Protein AF-A0A6B3EB24-F1 (afdb_monomer)

pLDDT: mean 87.3, std 10.29, range [50.31, 97.0]

Structure (mmCIF, N/CA/C/O backbone):
data_AF-A0A6B3EB24-F1
#
_entry.id   AF-A0A6B3EB24-F1
#
loop_
_atom_site.group_PDB
_atom_site.id
_atom_site.type_symbol
_atom_site.label_atom_id
_atom_site.label_alt_id
_atom_site.label_comp_id
_atom_site.label_asym_id
_atom_site.label_entity_id
_atom_site.label_seq_id
_atom_site.pdbx_PDB_ins_code
_atom_site.Cartn_x
_atom_site.Cartn_y
_atom_site.Cartn_z
_atom_site.occupancy
_atom_site.B_iso_or_equiv
_atom_site.auth_seq_id
_atom_site.auth_comp_id
_atom_site.auth_asym_id
_atom_site.auth_atom_id
_atom_site.pdbx_PDB_model_num
ATOM 1 N N . GLN A 1 1 ? 2.441 -6.081 -10.876 1.00 77.69 1 GLN A N 1
ATOM 2 C CA . GLN A 1 1 ? 2.947 -5.232 -9.780 1.00 77.69 1 GLN A CA 1
ATOM 3 C C . GLN A 1 1 ? 2.149 -5.511 -8.526 1.00 77.69 1 GLN A C 1
ATOM 5 O O . GLN A 1 1 ? 0.971 -5.849 -8.638 1.00 77.69 1 GLN A O 1
ATOM 10 N N . VAL A 1 2 ? 2.792 -5.452 -7.362 1.00 84.06 2 VAL A N 1
ATOM 11 C CA . VAL A 1 2 ? 2.120 -5.688 -6.076 1.00 84.06 2 VAL A CA 1
ATOM 12 C C . VAL A 1 2 ? 1.268 -4.463 -5.757 1.00 84.06 2 VAL A C 1
ATOM 14 O O . VAL A 1 2 ? 1.704 -3.340 -5.985 1.00 84.06 2 VAL A O 1
ATOM 17 N N . LYS A 1 3 ? 0.039 -4.656 -5.273 1.00 87.56 3 LYS A N 1
ATOM 18 C CA . LYS A 1 3 ? -0.848 -3.541 -4.916 1.00 87.56 3 LYS A CA 1
ATOM 19 C C . LYS A 1 3 ? -0.755 -3.236 -3.417 1.00 87.56 3 LYS A C 1
ATOM 21 O O . LYS A 1 3 ? -0.634 -4.181 -2.632 1.00 87.56 3 LYS A O 1
ATOM 26 N N . PRO A 1 4 ? -0.846 -1.960 -3.005 1.00 91.38 4 PRO A N 1
ATOM 27 C CA . PRO A 1 4 ? -0.974 -1.604 -1.600 1.00 91.38 4 PRO A CA 1
ATOM 28 C C . PRO A 1 4 ? -2.163 -2.294 -0.927 1.00 91.38 4 PRO A C 1
ATOM 30 O O . PRO A 1 4 ? -3.214 -2.505 -1.529 1.00 91.38 4 PRO A O 1
ATOM 33 N N . PHE A 1 5 ? -1.999 -2.616 0.352 1.00 92.69 5 PHE A N 1
ATOM 34 C CA . PHE A 1 5 ? -3.059 -3.119 1.206 1.00 92.69 5 PHE A CA 1
ATOM 35 C C . PHE A 1 5 ? -4.021 -1.987 1.580 1.00 92.69 5 PHE A C 1
ATOM 37 O O . PHE A 1 5 ? -3.667 -1.062 2.324 1.00 92.69 5 PHE A O 1
ATOM 44 N N . GLU A 1 6 ? -5.256 -2.108 1.107 1.00 92.81 6 GLU A N 1
ATOM 45 C CA . GLU A 1 6 ? -6.362 -1.227 1.466 1.00 92.81 6 GLU A CA 1
ATOM 46 C C . GLU A 1 6 ? -7.229 -1.861 2.556 1.00 92.81 6 GLU A C 1
ATOM 48 O O . GLU A 1 6 ? -7.486 -3.067 2.567 1.00 92.81 6 GLU A O 1
ATOM 53 N N . ILE A 1 7 ? -7.681 -1.030 3.494 1.00 92.50 7 ILE A N 1
ATOM 54 C CA . ILE A 1 7 ? -8.639 -1.447 4.516 1.00 92.50 7 ILE A CA 1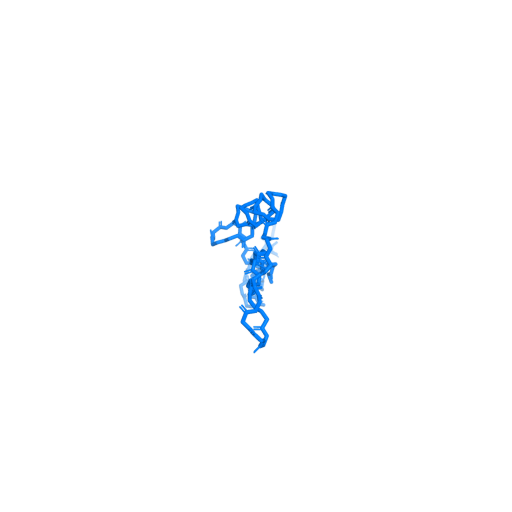
ATOM 55 C C . ILE A 1 7 ? -10.003 -1.521 3.837 1.00 92.50 7 ILE A C 1
ATOM 57 O O . ILE A 1 7 ? -10.524 -0.500 3.394 1.00 92.50 7 ILE A O 1
ATOM 61 N N . GLY A 1 8 ? -10.559 -2.730 3.748 1.00 90.31 8 GLY A N 1
ATOM 62 C CA . GLY A 1 8 ? -11.888 -2.955 3.182 1.00 90.31 8 GLY A CA 1
ATOM 63 C C . GLY A 1 8 ? -13.003 -2.317 4.010 1.00 90.31 8 GLY A C 1
ATOM 64 O O . GLY A 1 8 ? -12.762 -1.727 5.070 1.00 90.31 8 GLY A O 1
ATOM 65 N N . GLU A 1 9 ? -14.242 -2.480 3.555 1.00 91.44 9 GLU A N 1
ATOM 66 C CA . GLU A 1 9 ? -15.404 -1.878 4.204 1.00 91.44 9 GLU A CA 1
ATOM 67 C C . GLU A 1 9 ? -15.470 -2.213 5.701 1.00 91.44 9 GLU A C 1
ATOM 69 O O . GLU A 1 9 ? -15.091 -3.290 6.181 1.00 91.44 9 GLU A O 1
ATOM 74 N N . THR A 1 10 ? -15.868 -1.208 6.474 1.00 92.56 10 THR A N 1
ATOM 75 C CA . THR A 1 10 ? -15.943 -1.296 7.940 1.00 92.56 10 THR A CA 1
ATOM 76 C C . THR A 1 10 ? -17.359 -1.545 8.425 1.00 92.56 10 THR A C 1
ATOM 78 O O . THR A 1 10 ? -17.581 -1.622 9.629 1.00 92.56 10 THR A O 1
ATOM 81 N N . THR A 1 11 ? -18.300 -1.667 7.496 1.00 93.75 11 THR A N 1
ATOM 82 C CA . THR A 1 11 ? -19.722 -1.855 7.748 1.00 93.75 11 THR A CA 1
ATOM 83 C C . THR A 1 11 ? -20.182 -3.068 6.951 1.00 93.75 11 THR A C 1
ATOM 85 O O . THR A 1 11 ? -19.748 -3.224 5.812 1.00 93.75 11 THR A O 1
ATOM 88 N N . ASP A 1 12 ? -20.987 -3.934 7.561 1.00 90.06 12 ASP A N 1
ATOM 89 C CA . ASP A 1 12 ? -21.598 -5.074 6.875 1.00 90.06 12 ASP A CA 1
ATOM 90 C C . ASP A 1 12 ? -22.921 -4.700 6.180 1.00 90.06 12 ASP A C 1
ATOM 92 O O . ASP A 1 12 ? -23.367 -3.551 6.214 1.00 90.06 12 ASP A O 1
ATOM 96 N N . GLU A 1 13 ? -23.563 -5.690 5.563 1.00 90.38 13 GLU A N 1
ATOM 97 C CA . GLU A 1 13 ? -24.836 -5.547 4.841 1.00 90.38 13 GLU A CA 1
ATOM 98 C C . GLU A 1 13 ? -25.990 -5.042 5.728 1.00 90.38 13 GLU A C 1
ATOM 100 O O . GLU A 1 13 ? -26.942 -4.445 5.230 1.00 90.38 13 GLU A O 1
ATOM 105 N N . ASN A 1 14 ? -25.895 -5.235 7.047 1.00 90.88 14 ASN A N 1
ATOM 106 C CA . ASN A 1 14 ? -26.901 -4.824 8.027 1.00 90.88 14 ASN A CA 1
ATOM 107 C C . ASN A 1 14 ? -26.573 -3.467 8.680 1.00 90.88 14 ASN A C 1
ATOM 109 O O . ASN A 1 14 ? -27.276 -3.032 9.594 1.00 90.88 14 ASN A O 1
ATOM 113 N N . GLY A 1 15 ? -25.506 -2.787 8.245 1.00 89.69 15 GLY A N 1
ATOM 114 C CA . GLY A 1 15 ? -25.085 -1.503 8.806 1.00 89.69 15 GLY A CA 1
ATOM 115 C C . GLY A 1 15 ? -24.242 -1.617 10.083 1.00 89.69 15 GLY A C 1
ATOM 116 O O . GLY A 1 15 ? -23.938 -0.595 10.712 1.00 89.69 15 GLY A O 1
ATOM 117 N N . VAL A 1 16 ? -23.843 -2.825 10.492 1.00 91.69 16 VAL A N 1
ATOM 118 C CA . VAL A 1 16 ? -23.068 -3.037 11.720 1.00 91.69 16 VAL A CA 1
ATOM 119 C C . VAL A 1 16 ? -21.601 -2.698 11.471 1.00 91.69 16 VAL A C 1
ATOM 121 O O . VAL A 1 16 ? -20.956 -3.220 10.564 1.00 91.69 16 VAL A O 1
ATOM 124 N N . LYS A 1 17 ? -21.050 -1.805 12.305 1.00 93.25 17 LYS A N 1
ATOM 125 C CA . LYS A 1 17 ? -19.667 -1.324 12.181 1.00 93.25 17 LYS A CA 1
ATOM 126 C C . LYS A 1 17 ? -18.681 -2.219 12.930 1.00 93.25 17 LYS A C 1
ATOM 128 O O . LYS A 1 17 ? -18.779 -2.371 14.149 1.00 93.25 17 LYS A O 1
ATOM 133 N N . ARG A 1 18 ? -17.647 -2.704 12.238 1.00 93.19 18 ARG A N 1
ATOM 134 C CA . ARG A 1 18 ? -16.475 -3.345 12.856 1.00 93.19 18 ARG A CA 1
ATOM 135 C C . ARG A 1 18 ? -15.414 -2.313 13.240 1.00 93.19 18 ARG A C 1
ATOM 137 O O . ARG A 1 18 ? -15.210 -1.305 12.562 1.00 93.19 18 ARG A O 1
ATOM 144 N N . LYS A 1 19 ? -14.668 -2.585 14.314 1.00 92.00 19 LYS A N 1
ATOM 145 C CA . LYS A 1 19 ? -13.501 -1.772 14.684 1.00 92.00 19 LYS A CA 1
ATOM 146 C C . LYS A 1 19 ? -12.283 -2.195 13.867 1.00 92.00 19 LYS A C 1
ATOM 148 O O . LYS A 1 19 ? -11.843 -3.336 13.952 1.00 92.00 19 LYS A O 1
ATOM 153 N N . VAL A 1 20 ? -11.694 -1.250 13.137 1.00 93.94 20 VAL A N 1
ATOM 154 C CA . VAL A 1 20 ? -10.383 -1.437 12.499 1.00 93.94 20 VAL A CA 1
ATOM 155 C C . VAL A 1 20 ? -9.295 -1.351 13.567 1.00 93.94 20 VAL A C 1
ATOM 157 O O . VAL A 1 20 ? -9.161 -0.321 14.239 1.00 93.94 20 VAL A O 1
ATOM 160 N N . SER A 1 21 ? -8.510 -2.418 13.712 1.00 94.81 21 SER A N 1
ATOM 161 C CA . SER A 1 21 ? -7.434 -2.477 14.705 1.00 94.81 21 SER A CA 1
ATOM 162 C C . SER A 1 21 ? -6.294 -1.499 14.387 1.00 94.81 21 SER A C 1
ATOM 164 O O . SER A 1 21 ? -6.077 -1.104 13.238 1.00 94.81 21 SER A O 1
ATOM 166 N N . GLY A 1 22 ? -5.523 -1.107 15.407 1.00 96.88 22 GLY A N 1
ATOM 167 C CA . GLY A 1 22 ? -4.328 -0.276 15.210 1.00 96.88 22 GLY A CA 1
ATOM 168 C C . GLY A 1 22 ? -3.282 -0.947 14.311 1.00 96.88 22 GLY A C 1
ATOM 169 O O . GLY A 1 22 ? -2.687 -0.286 13.463 1.00 96.88 22 GLY A O 1
ATOM 170 N N . ALA A 1 23 ? -3.125 -2.268 14.436 1.00 96.56 23 ALA A N 1
ATOM 171 C CA . ALA A 1 23 ? -2.222 -3.061 13.604 1.00 96.56 23 ALA A CA 1
ATOM 17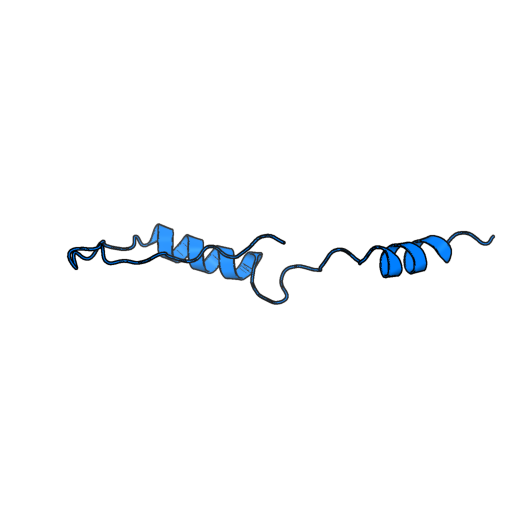2 C C . ALA A 1 23 ? -2.640 -3.059 12.123 1.00 96.56 23 ALA A C 1
ATOM 174 O O . ALA A 1 23 ? -1.793 -2.912 11.246 1.00 96.56 23 ALA A O 1
ATOM 175 N N . GLU A 1 24 ? -3.941 -3.146 11.831 1.00 95.62 24 GLU A N 1
ATOM 176 C CA . GLU A 1 24 ? -4.473 -3.097 10.461 1.00 95.62 24 GLU A CA 1
ATOM 177 C C . GLU A 1 24 ? -4.230 -1.725 9.811 1.00 95.62 24 GLU A C 1
ATOM 179 O O . GLU A 1 24 ? -3.797 -1.643 8.659 1.00 95.62 24 GLU A O 1
ATOM 184 N N . LYS A 1 25 ? -4.384 -0.641 10.585 1.00 95.56 25 LYS A N 1
ATOM 185 C CA . LYS A 1 25 ? -4.025 0.721 10.149 1.00 95.56 25 LYS A CA 1
ATOM 186 C C . LYS A 1 25 ? -2.533 0.861 9.869 1.00 95.56 25 LYS A C 1
ATOM 188 O O . LYS A 1 25 ? -2.159 1.437 8.848 1.00 95.56 25 LYS A O 1
ATOM 193 N N . LEU A 1 26 ? -1.685 0.346 10.760 1.00 97.00 26 LEU A N 1
ATOM 194 C CA . LEU A 1 26 ? -0.233 0.376 10.584 1.00 97.00 26 LEU A CA 1
ATOM 195 C C . LEU A 1 26 ? 0.186 -0.399 9.329 1.00 97.00 26 LEU A C 1
ATOM 197 O O . LEU A 1 26 ? 0.934 0.127 8.507 1.00 97.00 26 LEU A O 1
ATOM 201 N N . ARG A 1 27 ? -0.351 -1.610 9.141 1.00 95.94 27 ARG A N 1
ATOM 202 C CA . ARG A 1 27 ? -0.101 -2.439 7.957 1.00 95.94 27 ARG A CA 1
ATOM 203 C C . ARG A 1 27 ? -0.479 -1.712 6.668 1.00 95.94 27 ARG A C 1
ATOM 205 O O . ARG A 1 27 ? 0.317 -1.714 5.735 1.00 95.94 27 ARG A O 1
ATOM 212 N N . SER A 1 28 ? -1.650 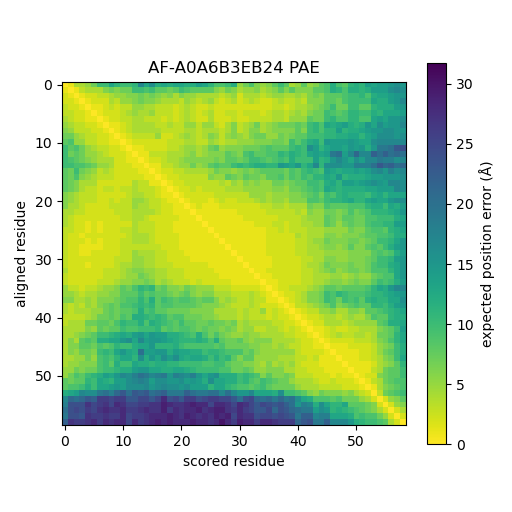-1.074 6.618 1.00 95.38 28 SER A N 1
ATOM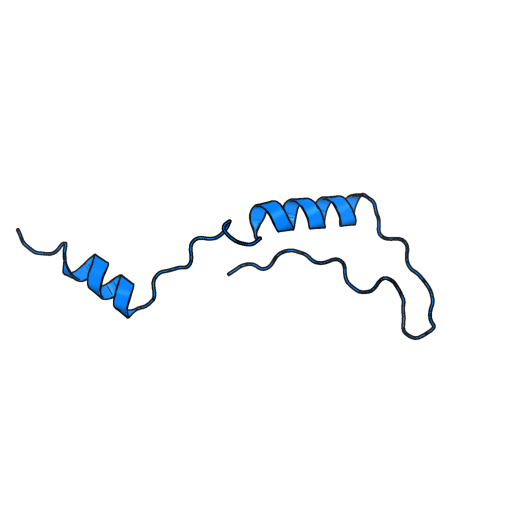 213 C CA . SER A 1 28 ? -2.069 -0.308 5.437 1.00 95.38 28 SER A CA 1
ATOM 214 C C . SER A 1 28 ? -1.108 0.843 5.132 1.00 95.38 28 SER A C 1
ATOM 216 O O . SER A 1 28 ? -0.663 0.978 3.995 1.00 95.38 28 SER A O 1
ATOM 218 N N . LYS A 1 29 ? -0.684 1.608 6.147 1.00 95.00 29 LYS A N 1
ATOM 219 C CA . LYS A 1 29 ? 0.298 2.691 5.965 1.00 95.00 29 LYS A CA 1
ATOM 220 C C . LYS A 1 29 ? 1.634 2.191 5.417 1.00 95.00 29 LYS A C 1
ATOM 222 O O . LYS A 1 29 ? 2.120 2.732 4.428 1.00 95.00 29 LYS A O 1
ATOM 227 N N . LEU A 1 30 ? 2.205 1.152 6.025 1.00 95.62 30 LEU A N 1
ATOM 228 C CA . LEU A 1 30 ? 3.469 0.568 5.563 1.00 95.62 30 LEU A CA 1
ATOM 229 C C . LEU A 1 30 ? 3.340 0.032 4.136 1.00 95.62 30 LEU A C 1
ATOM 231 O O . LEU A 1 30 ? 4.201 0.273 3.297 1.00 95.62 30 LEU A O 1
ATOM 235 N N . SER A 1 31 ? 2.229 -0.637 3.833 1.00 94.31 31 SER A N 1
ATOM 236 C CA . SER A 1 31 ? 1.988 -1.178 2.502 1.00 94.31 31 SER A CA 1
ATOM 237 C C . SER A 1 31 ? 1.896 -0.100 1.422 1.00 94.31 31 SER A C 1
ATOM 239 O O . SER A 1 3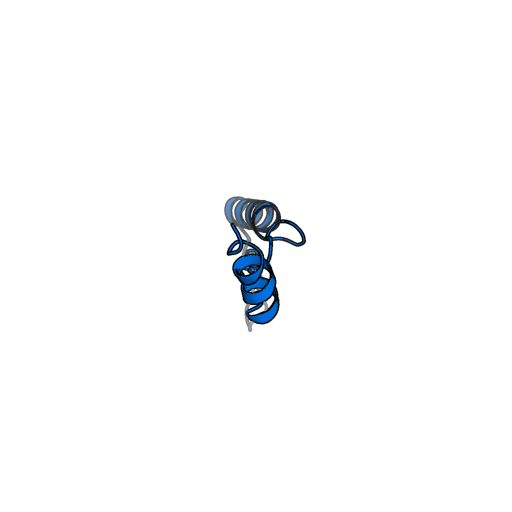1 ? 2.317 -0.364 0.299 1.00 94.31 31 SER A O 1
ATOM 241 N N . LYS A 1 32 ? 1.368 1.089 1.735 1.00 93.31 32 LYS A N 1
ATOM 242 C CA . LYS A 1 32 ? 1.370 2.236 0.813 1.00 93.31 32 LYS A CA 1
ATOM 243 C C . LYS A 1 32 ? 2.778 2.783 0.595 1.00 93.31 32 LYS A C 1
ATOM 245 O O . LYS A 1 32 ? 3.110 3.141 -0.523 1.00 93.31 32 LYS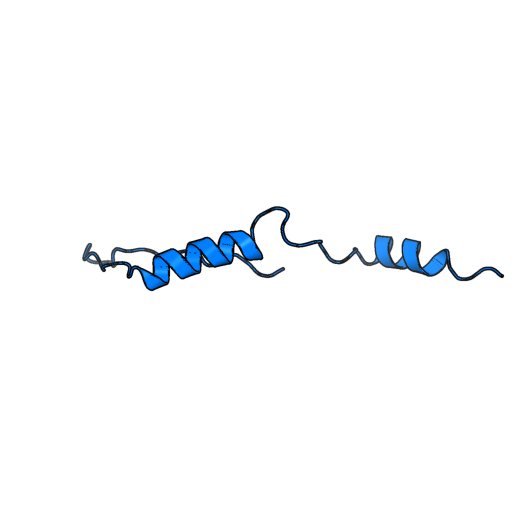 A O 1
ATOM 250 N N . GLY A 1 33 ? 3.620 2.780 1.628 1.00 91.88 33 GLY A N 1
ATOM 251 C CA . GLY A 1 33 ? 5.030 3.159 1.496 1.00 91.88 33 GLY A CA 1
ATOM 252 C C . GLY A 1 33 ? 5.857 2.182 0.653 1.00 91.88 33 GLY A C 1
ATOM 253 O O . GLY A 1 33 ? 6.746 2.613 -0.069 1.00 91.88 33 GLY A O 1
A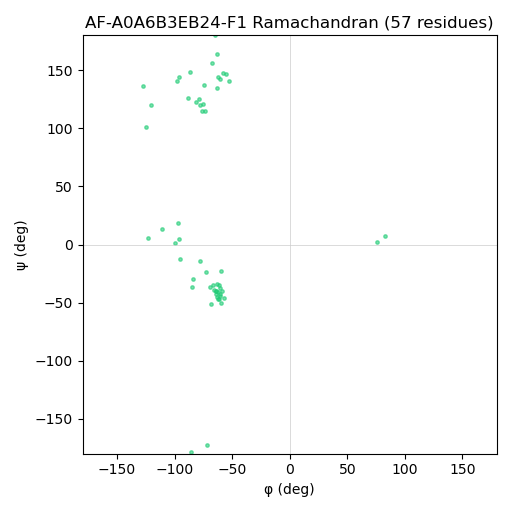TOM 254 N N . TYR A 1 34 ? 5.566 0.879 0.713 1.00 90.12 34 TYR A N 1
ATOM 255 C CA . TYR A 1 34 ? 6.303 -0.127 -0.064 1.00 90.12 34 TYR A CA 1
ATOM 256 C C . TYR A 1 34 ? 5.794 -0.305 -1.493 1.00 90.12 34 TYR A C 1
ATOM 258 O O . TYR A 1 34 ? 6.589 -0.544 -2.399 1.00 90.12 34 TYR A O 1
ATOM 266 N N . TYR A 1 35 ? 4.481 -0.214 -1.703 1.00 92.12 35 TYR A N 1
ATOM 267 C CA . TYR A 1 35 ? 3.849 -0.602 -2.969 1.00 92.12 35 TYR A CA 1
ATOM 268 C C . TYR A 1 35 ? 3.039 0.517 -3.629 1.00 92.12 35 TYR A C 1
ATOM 270 O O . TYR A 1 35 ? 2.337 0.248 -4.602 1.00 92.12 35 TYR A O 1
ATOM 278 N N . GLY A 1 36 ? 3.071 1.730 -3.077 1.00 86.56 36 GLY A N 1
ATOM 279 C CA . GLY A 1 36 ? 2.361 2.886 -3.613 1.00 86.56 36 GLY A CA 1
ATOM 280 C C . GLY A 1 36 ? 2.976 3.433 -4.898 1.00 86.56 36 GLY A C 1
ATOM 281 O O . GLY A 1 36 ? 3.893 2.863 -5.492 1.00 86.56 36 GLY A O 1
ATOM 282 N N . ASP A 1 37 ? 2.451 4.569 -5.334 1.00 83.44 37 ASP A N 1
ATOM 283 C CA . ASP A 1 37 ? 2.894 5.194 -6.573 1.00 83.44 37 ASP A CA 1
ATOM 284 C C . ASP A 1 37 ? 4.366 5.613 -6.480 1.00 83.44 37 ASP A C 1
ATOM 286 O O . ASP A 1 37 ? 4.819 6.170 -5.480 1.00 83.44 37 ASP A O 1
ATOM 290 N N . GLY A 1 38 ? 5.131 5.312 -7.530 1.00 84.88 38 GLY A N 1
ATOM 291 C CA . GLY A 1 38 ? 6.557 5.636 -7.604 1.00 84.88 38 GLY A CA 1
ATOM 292 C C . GLY A 1 38 ? 7.482 4.742 -6.770 1.00 84.88 38 GLY A C 1
ATOM 293 O O . GLY A 1 38 ? 8.689 4.962 -6.788 1.00 84.88 38 GLY A O 1
ATOM 294 N N . THR A 1 39 ? 6.970 3.722 -6.071 1.00 87.19 39 THR A N 1
ATOM 295 C CA . THR A 1 39 ? 7.805 2.810 -5.260 1.00 87.19 39 THR A CA 1
ATOM 296 C C . THR A 1 39 ? 8.203 1.536 -6.006 1.00 87.19 39 THR A C 1
ATOM 298 O O . THR A 1 39 ? 9.074 0.793 -5.556 1.00 87.19 39 THR A O 1
ATOM 301 N N . GLN A 1 40 ? 7.565 1.271 -7.147 1.00 85.50 40 GLN A N 1
ATOM 302 C CA . GLN A 1 40 ? 7.820 0.106 -7.986 1.00 85.50 40 GLN A CA 1
ATOM 303 C C . GLN A 1 40 ? 8.262 0.552 -9.374 1.00 85.50 40 GLN A C 1
ATOM 305 O O . GLN A 1 40 ? 7.515 1.217 -10.090 1.00 85.50 40 GLN A O 1
ATOM 310 N N . ILE A 1 41 ? 9.466 0.135 -9.765 1.00 87.94 41 ILE A N 1
ATOM 311 C CA . ILE A 1 41 ? 9.939 0.289 -11.139 1.00 87.94 41 ILE A CA 1
ATOM 312 C C . ILE A 1 41 ? 9.264 -0.805 -11.976 1.00 87.94 41 ILE A C 1
ATOM 314 O O . ILE A 1 41 ? 9.405 -1.994 -11.653 1.00 87.94 41 ILE A O 1
ATOM 318 N N . PRO A 1 42 ? 8.486 -0.448 -13.014 1.00 85.81 42 PRO A N 1
ATOM 319 C CA . PRO A 1 42 ? 7.867 -1.441 -13.866 1.00 85.81 42 PRO A CA 1
ATOM 320 C C . PRO A 1 42 ? 8.932 -2.272 -14.575 1.00 85.81 42 PRO A C 1
ATOM 322 O O . PRO A 1 42 ? 9.989 -1.766 -14.948 1.00 85.81 42 PRO A O 1
ATOM 325 N N . LYS A 1 43 ? 8.655 -3.568 -14.759 1.00 88.88 43 LYS A N 1
ATOM 326 C CA . LYS A 1 43 ? 9.483 -4.354 -15.672 1.00 88.88 43 LYS A CA 1
ATOM 327 C C . LYS A 1 43 ? 9.370 -3.736 -17.070 1.00 88.88 43 LYS A C 1
ATOM 329 O O . LYS A 1 43 ? 8.260 -3.323 -17.417 1.00 88.88 43 LYS A O 1
ATOM 334 N N . PRO A 1 44 ? 10.470 -3.703 -17.838 1.00 87.69 44 PRO A N 1
ATOM 335 C CA . PRO A 1 44 ? 10.421 -3.235 -19.212 1.00 87.69 44 PRO A CA 1
ATOM 336 C C . PRO A 1 44 ? 9.432 -4.085 -20.009 1.00 87.69 44 PRO A C 1
ATOM 338 O O . PRO A 1 44 ? 9.255 -5.282 -19.741 1.00 87.69 44 PRO A O 1
ATOM 341 N N . THR A 1 45 ? 8.789 -3.454 -20.980 1.00 88.56 45 THR A N 1
ATOM 342 C CA . THR A 1 45 ? 8.033 -4.152 -22.018 1.00 88.56 45 THR A CA 1
ATOM 343 C C . THR A 1 45 ? 8.968 -5.031 -22.850 1.00 88.56 45 THR A C 1
ATOM 345 O O . THR A 1 45 ? 10.192 -4.896 -22.803 1.00 88.56 45 THR A O 1
ATOM 348 N N . GLU A 1 46 ? 8.412 -5.974 -23.613 1.00 88.19 46 GLU A N 1
ATOM 349 C CA . GLU A 1 46 ? 9.234 -6.852 -24.454 1.00 88.19 46 GLU A CA 1
ATOM 350 C C . GLU A 1 46 ? 10.039 -6.083 -25.510 1.00 88.19 46 GLU A C 1
ATOM 352 O O . GLU A 1 46 ? 11.156 -6.487 -25.826 1.00 88.19 46 GLU A O 1
ATOM 357 N N . GLU A 1 47 ? 9.487 -4.994 -26.048 1.00 86.94 47 GLU A N 1
ATOM 358 C CA . GLU A 1 47 ? 10.164 -4.122 -27.014 1.00 86.94 47 GLU A CA 1
ATOM 359 C C . GLU A 1 47 ? 11.327 -3.377 -26.347 1.00 86.94 47 GLU A C 1
ATOM 361 O O . GLU A 1 47 ? 12.464 -3.527 -26.790 1.00 86.94 47 GLU A O 1
ATOM 366 N N . GLU A 1 48 ? 11.088 -2.711 -25.210 1.00 87.19 48 GLU A N 1
ATOM 367 C CA . GLU A 1 48 ? 12.140 -2.035 -24.429 1.00 87.19 48 GLU A CA 1
ATOM 368 C C . GLU A 1 48 ? 13.239 -3.013 -23.984 1.00 87.19 48 GLU A C 1
ATOM 370 O O . GLU A 1 48 ? 14.429 -2.704 -24.025 1.00 87.19 48 GLU A O 1
ATOM 375 N N . TYR A 1 49 ? 12.865 -4.231 -23.579 1.00 88.06 49 TYR A N 1
ATOM 376 C CA . TYR A 1 49 ? 13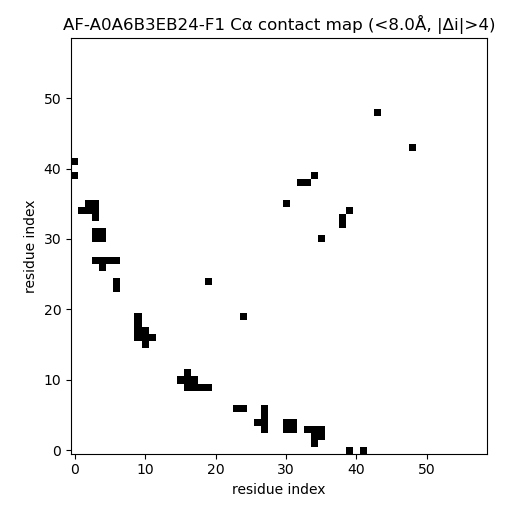.828 -5.264 -23.203 1.00 88.06 49 TYR A CA 1
ATOM 377 C C . TYR A 1 49 ? 14.702 -5.692 -24.391 1.00 88.06 49 TYR A C 1
ATOM 379 O O . TYR A 1 49 ? 15.918 -5.839 -24.238 1.00 88.06 49 TYR A O 1
ATOM 387 N N . LYS A 1 50 ? 14.112 -5.876 -25.580 1.00 87.88 50 LYS A N 1
ATOM 388 C CA . LYS A 1 50 ? 14.850 -6.206 -26.811 1.00 87.88 50 LYS A CA 1
ATOM 389 C C . LYS A 1 50 ? 15.783 -5.070 -27.218 1.00 87.88 50 LYS A C 1
ATOM 391 O O . LYS A 1 50 ? 16.918 -5.347 -27.588 1.00 87.88 50 LYS A O 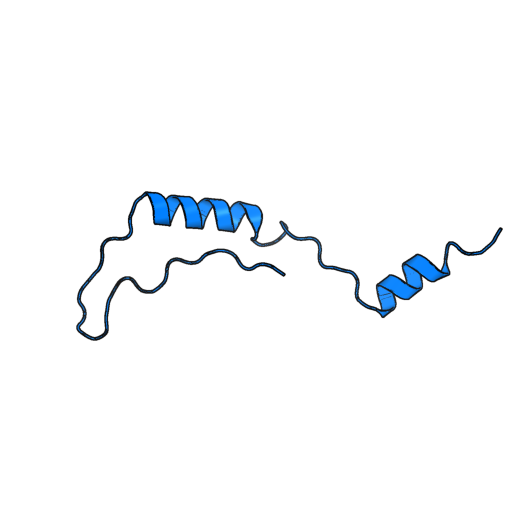1
ATOM 396 N N . GLU A 1 51 ? 15.369 -3.814 -27.100 1.00 86.44 51 GLU A N 1
ATOM 397 C CA . GLU A 1 51 ? 16.230 -2.654 -27.375 1.00 86.44 51 GLU A CA 1
ATOM 398 C C . GLU A 1 51 ? 17.435 -2.593 -26.424 1.00 86.44 51 GLU A C 1
ATOM 400 O O . GLU A 1 51 ? 18.576 -2.491 -26.875 1.00 86.44 51 GLU A O 1
ATOM 405 N N . ILE A 1 52 ? 17.212 -2.762 -25.114 1.00 82.38 52 ILE A N 1
ATOM 406 C CA . ILE A 1 52 ? 18.284 -2.764 -24.102 1.00 82.38 52 ILE A CA 1
ATOM 407 C C . ILE A 1 52 ? 19.279 -3.916 -24.334 1.00 82.38 52 ILE A C 1
ATOM 409 O O . ILE A 1 52 ? 20.490 -3.738 -24.181 1.00 82.38 52 ILE A O 1
ATOM 413 N N . THR A 1 53 ? 18.781 -5.104 -24.692 1.00 82.88 53 THR A N 1
ATOM 414 C CA . THR A 1 53 ? 19.608 -6.316 -24.841 1.00 82.88 53 THR A CA 1
ATOM 415 C C . THR A 1 53 ? 20.282 -6.441 -26.208 1.00 82.88 53 THR A C 1
ATOM 417 O O . THR A 1 53 ? 21.382 -6.984 -26.286 1.00 82.88 53 THR A O 1
ATOM 420 N N . SER A 1 54 ? 19.684 -5.908 -27.275 1.00 76.81 54 SER A N 1
ATOM 421 C CA . SER A 1 54 ? 20.254 -5.938 -28.633 1.00 76.81 54 SER A CA 1
ATOM 422 C C . SER A 1 54 ? 21.440 -4.982 -28.824 1.00 76.81 54 SER A C 1
ATOM 424 O O . SER A 1 54 ? 22.298 -5.245 -29.664 1.00 76.81 54 SER A O 1
ATOM 426 N N . GLY A 1 55 ? 21.551 -3.921 -28.015 1.00 62.81 55 GLY A N 1
ATOM 427 C CA . GLY A 1 55 ? 22.660 -2.958 -28.074 1.00 62.81 55 GLY A CA 1
ATOM 428 C C . GLY A 1 55 ? 23.987 -3.415 -27.441 1.00 62.81 55 GLY A C 1
ATOM 429 O O . GLY A 1 55 ? 25.014 -2.797 -27.697 1.00 62.81 55 GLY A O 1
ATOM 430 N N . HIS A 1 56 ? 24.005 -4.492 -26.645 1.00 60.53 56 HIS A N 1
ATOM 431 C CA . HIS A 1 56 ? 25.200 -4.969 -25.913 1.00 60.53 56 HIS A CA 1
ATOM 432 C C . HIS A 1 56 ? 25.968 -6.109 -26.619 1.00 60.53 56 HIS A C 1
ATOM 434 O O . HIS A 1 56 ? 26.741 -6.826 -25.988 1.00 60.53 56 HIS A O 1
ATOM 440 N N . GLY A 1 57 ? 25.754 -6.295 -27.927 1.00 60.56 57 GLY A N 1
ATOM 441 C CA . GLY A 1 57 ? 26.287 -7.426 -28.700 1.00 60.56 57 GLY A CA 1
ATOM 442 C C . GLY A 1 57 ? 27.366 -7.109 -29.740 1.00 60.56 57 GLY A C 1
ATOM 443 O O . GLY A 1 57 ? 27.629 -7.969 -30.577 1.00 60.56 57 GLY A O 1
ATOM 444 N N . HIS A 1 58 ? 27.978 -5.919 -29.742 1.00 51.31 58 HIS A N 1
ATOM 445 C CA . HIS A 1 58 ? 28.999 -5.570 -30.736 1.00 51.31 58 HIS A CA 1
ATOM 446 C C . HIS A 1 58 ? 30.325 -5.112 -30.105 1.00 51.31 58 HIS A C 1
ATOM 448 O O . HIS A 1 58 ? 30.478 -3.945 -29.756 1.00 51.31 58 HIS A O 1
ATOM 454 N N . HIS A 1 59 ? 31.265 -6.072 -30.115 1.00 50.31 59 HIS A N 1
ATOM 455 C CA . HIS A 1 59 ? 32.724 -6.002 -29.924 1.00 50.31 59 HIS A CA 1
ATOM 456 C C . HIS A 1 59 ? 33.296 -5.871 -28.504 1.00 50.31 59 HIS A C 1
ATOM 458 O O . HIS A 1 59 ? 32.966 -4.907 -27.785 1.00 50.31 59 HIS A O 1
#

Mean predicted aligned error: 7.55 Å

Solvent-accessible surface area (backbone atoms only — not comparable to full-atom values): 3862 Å² total; per-residue (Å²): 132,73,74,47,51,73,84,70,84,51,53,50,98,85,67,52,72,61,84,82,50,72,66,59,55,50,50,28,54,53,28,38,68,58,36,30,90,89,53,64,84,76,79,72,52,75,65,58,45,49,55,64,58,63,71,77,73,79,133

Secondary structure (DSSP, 8-state):
-PPP-----SB-TT-PBPPPPHHHHHHHHHHHHHHSTTSSPPPPPHHHHHHHHHTT---

Sequence (59 aa):
QVKPFEIGETTDENGVKRKVSGAEKLRSKLSKGYYGDGTQIPKPTEEEYKEITSGHGHH

Radius of gyration: 20.58 Å; Cα contacts (8 Å, |Δi|>4): 33; chains: 1; bounding box: 60×13×46 Å

Foldseek 3Di:
DDAQDDDDDQADPVRDGHDDDPVNVVSRVVSCVCHNPPNDDDDDDPVRVCVVVVVVPDD